Protein AF-A0A4V5PVP7-F1 (afdb_monomer_lite)

Radius of gyration: 21.18 Å; chains: 1; bounding box: 44×52×54 Å

Foldseek 3Di:
DDPDDPDDDPVVVVVVVVLVCLVCQLVVLPVQQDDPGAGDPVDDPPCQQVVQQDPVRARLNHPGPSVLSNQLSVLVSQLVVLVVVLVVCPPPPCSLVSVLSNQLSVQSNVCSVNSVCPPPCVDPVVSVVSSVVSVVVSVVCCVVVVVVCVVVVPD

Sequence (155 aa):
MNGKREIPKKKDFLKWVGIIMMATLPFLHDLITSSGEGTNSWVPDLGIEKFLTDEEGYIVGYSSYRIFLYNLLLHLSIHLSFLGWFLDAHGKSYRAALLVPVGVSFYQLIMILTNARFTEYNSLTSKFLVVLVLSLLLGVNYFFYGRDKRQKGIT

pLDDT: mean 82.88, std 11.15, range [43.06, 95.44]

Structure (mmCIF, N/CA/C/O backbone):
data_AF-A0A4V5PVP7-F1
#
_entry.id   AF-A0A4V5PVP7-F1
#
loop_
_atom_site.group_PDB
_atom_site.id
_atom_site.type_symbol
_atom_site.label_atom_id
_atom_site.label_alt_id
_atom_site.label_comp_id
_atom_site.label_asym_id
_atom_site.label_entity_id
_atom_site.label_seq_id
_atom_site.pdbx_PDB_ins_code
_atom_site.Cartn_x
_atom_site.Cartn_y
_atom_site.Cartn_z
_atom_site.occupancy
_atom_site.B_iso_or_equiv
_atom_site.auth_seq_id
_atom_site.auth_comp_id
_atom_site.auth_asym_id
_atom_site.auth_atom_id
_atom_site.pdbx_PDB_model_num
ATOM 1 N N . MET A 1 1 ? -13.009 -34.695 29.382 1.00 43.06 1 MET A N 1
ATOM 2 C CA . MET A 1 1 ? -13.289 -33.380 28.760 1.00 43.06 1 MET A CA 1
ATOM 3 C C . MET A 1 1 ? -13.446 -33.585 27.261 1.00 43.06 1 MET A C 1
ATOM 5 O O . MET A 1 1 ? -12.459 -33.826 26.584 1.00 43.06 1 MET A O 1
ATOM 9 N N . ASN A 1 2 ? -14.683 -33.605 26.759 1.00 43.88 2 ASN A N 1
ATOM 10 C CA . ASN A 1 2 ? -14.970 -33.863 25.346 1.00 43.88 2 ASN A CA 1
ATOM 11 C C . ASN A 1 2 ? -15.038 -32.518 24.604 1.00 43.88 2 ASN A C 1
ATOM 13 O O . ASN A 1 2 ? -16.089 -31.882 24.546 1.00 43.88 2 ASN A O 1
ATOM 17 N N . GLY A 1 3 ? -13.885 -32.034 24.137 1.00 57.16 3 GLY A N 1
ATOM 18 C CA . GLY A 1 3 ? -13.781 -30.799 23.365 1.00 57.16 3 GLY A CA 1
ATOM 19 C C . GLY A 1 3 ? -14.300 -31.024 21.950 1.00 57.16 3 GLY A C 1
ATOM 20 O O . GLY A 1 3 ? -13.543 -31.437 21.073 1.00 57.16 3 GLY A O 1
ATOM 21 N N . LYS A 1 4 ? -15.594 -30.777 21.721 1.00 55.53 4 LYS A N 1
ATOM 22 C CA . LYS A 1 4 ? -16.150 -30.725 20.365 1.00 55.53 4 LYS A CA 1
ATOM 23 C C . LYS A 1 4 ? -15.412 -29.623 19.602 1.00 55.53 4 LYS A C 1
ATOM 25 O O . LYS A 1 4 ? -15.559 -28.449 19.924 1.00 55.53 4 LYS A O 1
ATOM 30 N N . ARG A 1 5 ? -14.590 -30.005 18.621 1.00 62.97 5 ARG A N 1
ATOM 31 C CA . ARG A 1 5 ? -13.970 -29.061 17.685 1.00 62.97 5 ARG A CA 1
ATOM 32 C C . ARG A 1 5 ? -15.096 -28.435 16.870 1.00 62.97 5 ARG A C 1
ATOM 34 O O . ARG A 1 5 ? -15.714 -29.119 16.057 1.00 62.97 5 ARG A O 1
ATOM 41 N N . GLU A 1 6 ? -15.403 -27.171 17.130 1.00 72.00 6 GLU A N 1
ATOM 42 C CA . GLU A 1 6 ? -16.359 -26.432 16.315 1.00 72.00 6 GLU A CA 1
ATOM 43 C C . GLU A 1 6 ? -15.785 -2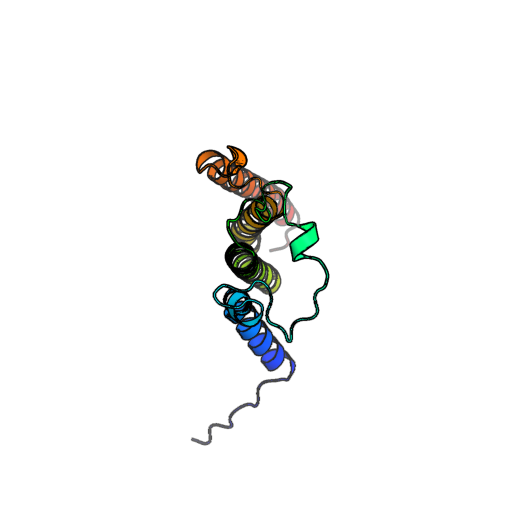6.280 14.903 1.00 72.00 6 GLU A C 1
ATOM 45 O O . GLU A 1 6 ? -14.683 -25.764 14.713 1.00 72.00 6 GLU A O 1
ATOM 50 N N . ILE A 1 7 ? -16.508 -26.791 13.905 1.00 72.75 7 ILE A N 1
ATOM 51 C CA . ILE A 1 7 ? -16.121 -26.649 12.502 1.00 72.75 7 ILE A CA 1
ATOM 52 C C . ILE A 1 7 ? -16.315 -25.171 12.134 1.00 72.75 7 ILE A C 1
ATOM 54 O O . ILE A 1 7 ? -17.425 -24.655 12.312 1.00 72.75 7 ILE A O 1
ATOM 58 N N . PRO A 1 8 ? -15.281 -24.473 11.626 1.00 68.19 8 PRO A N 1
ATOM 59 C CA . PRO A 1 8 ? -15.398 -23.065 11.279 1.00 68.19 8 PRO A CA 1
ATOM 60 C C . PRO A 1 8 ? -16.492 -22.872 10.227 1.00 68.19 8 PRO A C 1
ATOM 62 O O . PRO A 1 8 ? -16.602 -23.631 9.259 1.00 68.19 8 PRO A O 1
ATOM 65 N N . LYS A 1 9 ? -17.322 -21.841 10.406 1.00 79.88 9 LYS A N 1
ATOM 66 C CA . LYS A 1 9 ? -18.375 -21.510 9.441 1.00 79.88 9 LYS A CA 1
ATOM 67 C C . LYS A 1 9 ? -17.727 -21.175 8.093 1.00 79.88 9 LYS A C 1
ATOM 69 O O . LYS A 1 9 ? -16.657 -20.573 8.044 1.00 79.88 9 LYS A O 1
ATOM 74 N N . LYS A 1 10 ? -18.409 -21.480 6.980 1.00 79.06 10 LYS A N 1
ATOM 75 C CA . LYS A 1 10 ? -17.908 -21.223 5.607 1.00 79.06 10 LYS A CA 1
ATOM 76 C C . LYS A 1 10 ? -17.368 -19.795 5.403 1.00 79.06 10 LYS A C 1
ATOM 78 O O . LYS A 1 10 ? -16.395 -19.602 4.683 1.00 79.06 10 LYS A O 1
ATOM 83 N N . LYS A 1 11 ? -17.984 -18.800 6.053 1.00 78.62 11 LYS A N 1
ATOM 84 C CA . LYS A 1 11 ? -17.565 -17.388 5.997 1.00 78.62 11 LYS A CA 1
ATOM 85 C C . LYS A 1 11 ? -16.210 -17.141 6.663 1.00 78.62 11 LYS A C 1
ATOM 87 O O . LYS A 1 11 ? -15.435 -16.340 6.154 1.00 78.62 11 LYS A O 1
ATOM 92 N N . ASP A 1 12 ? -15.920 -17.831 7.760 1.00 83.38 12 ASP A N 1
ATOM 93 C CA . ASP A 1 12 ? -14.645 -17.696 8.463 1.00 83.38 12 ASP A CA 1
ATOM 94 C C . ASP A 1 12 ? -13.534 -18.352 7.647 1.00 83.38 12 ASP A C 1
ATOM 96 O O . ASP A 1 12 ? -12.478 -17.761 7.460 1.00 83.38 12 ASP A O 1
ATOM 100 N N . PHE A 1 13 ? -13.813 -19.512 7.048 1.00 86.44 13 PHE A N 1
ATOM 101 C CA . PHE A 1 13 ? -12.884 -20.177 6.134 1.00 86.44 13 PHE A CA 1
ATOM 102 C C . PHE A 1 13 ? -12.473 -19.285 4.946 1.00 86.44 13 PHE A C 1
ATOM 104 O O . PHE A 1 13 ? -11.285 -19.131 4.678 1.00 86.44 13 PHE A O 1
ATOM 111 N N . LEU A 1 14 ? -13.430 -18.632 4.277 1.00 86.81 14 LEU A N 1
ATOM 112 C CA . LEU A 1 14 ? -13.151 -17.701 3.172 1.00 86.81 14 LEU A CA 1
ATOM 113 C C . LEU A 1 14 ? -12.270 -16.516 3.594 1.00 86.81 14 LEU A C 1
ATOM 115 O O . LEU A 1 14 ? -11.393 -16.110 2.834 1.00 86.81 14 LEU A O 1
ATOM 119 N N . LYS A 1 15 ? -12.468 -15.981 4.806 1.00 84.88 15 LYS A N 1
ATOM 120 C CA . LYS A 1 15 ? -11.609 -14.918 5.351 1.00 84.88 15 LYS A CA 1
ATOM 121 C C . LYS A 1 15 ? -10.165 -15.392 5.510 1.00 84.88 15 LYS A C 1
ATOM 123 O O . LYS A 1 15 ? -9.254 -14.686 5.092 1.00 84.88 15 LYS A O 1
ATOM 128 N N . TRP A 1 16 ? -9.959 -16.590 6.059 1.00 86.19 16 TRP A N 1
ATOM 129 C CA . TRP A 1 16 ? -8.623 -17.176 6.207 1.00 86.19 16 TRP A CA 1
ATOM 130 C C . TRP A 1 16 ? -7.934 -17.390 4.860 1.00 86.19 16 TRP A C 1
ATOM 132 O O . TRP A 1 16 ? -6.779 -17.004 4.702 1.00 86.19 16 TRP A O 1
ATOM 142 N N . VAL A 1 17 ? -8.654 -17.927 3.871 1.00 88.50 17 VAL A N 1
ATOM 143 C CA . VAL A 1 17 ? -8.132 -18.087 2.504 1.00 88.50 17 VAL A CA 1
ATOM 144 C C . VAL A 1 17 ? -7.740 -16.734 1.907 1.00 88.50 17 VAL A C 1
ATOM 146 O O . VAL A 1 17 ? -6.657 -16.609 1.342 1.00 88.50 17 VAL A O 1
ATOM 149 N N . GLY A 1 18 ? -8.572 -15.702 2.079 1.00 86.75 18 GLY A N 1
ATOM 150 C CA . GLY A 1 18 ? -8.264 -14.348 1.617 1.00 86.75 18 GLY A CA 1
ATOM 151 C C . GLY A 1 18 ? -6.989 -13.775 2.244 1.00 86.75 18 GLY A C 1
ATOM 152 O O . GLY A 1 18 ? -6.163 -13.207 1.536 1.00 86.75 18 GLY A O 1
ATOM 153 N N . ILE A 1 19 ? -6.789 -13.969 3.551 1.00 86.75 19 ILE A N 1
ATOM 154 C CA . ILE A 1 19 ? -5.571 -13.529 4.252 1.00 86.75 19 ILE A CA 1
ATOM 155 C C . ILE A 1 19 ? -4.337 -14.244 3.701 1.00 86.75 19 ILE A C 1
ATOM 157 O O . ILE A 1 19 ? -3.339 -13.589 3.408 1.00 86.75 19 ILE A O 1
ATOM 161 N N . ILE A 1 20 ? -4.412 -15.566 3.519 1.00 88.38 20 ILE A N 1
ATOM 162 C CA . ILE A 1 20 ? -3.308 -16.356 2.961 1.00 88.38 20 ILE A CA 1
ATOM 163 C C . ILE A 1 20 ? -2.963 -15.853 1.557 1.00 88.38 20 ILE A C 1
ATOM 165 O O . ILE A 1 20 ? -1.800 -15.574 1.285 1.00 88.38 20 ILE A O 1
ATOM 169 N N . MET A 1 21 ? -3.968 -15.648 0.702 1.00 86.19 21 MET A N 1
ATOM 170 C CA . MET A 1 21 ? -3.769 -15.132 -0.656 1.00 86.19 21 MET A CA 1
ATOM 171 C C . MET A 1 21 ? -3.080 -13.761 -0.663 1.00 86.19 21 MET A C 1
ATOM 173 O O . MET A 1 21 ? -2.125 -13.558 -1.415 1.00 86.19 21 MET A O 1
ATOM 177 N N . MET A 1 22 ? -3.509 -12.833 0.200 1.00 87.25 22 MET A N 1
ATOM 178 C CA . MET A 1 22 ? -2.872 -11.515 0.334 1.00 87.25 22 MET A CA 1
ATOM 179 C C . MET A 1 22 ? -1.426 -11.617 0.834 1.00 87.25 22 MET A C 1
ATOM 181 O O . MET A 1 22 ? -0.561 -10.897 0.342 1.00 87.25 22 MET A O 1
ATOM 185 N N . ALA A 1 23 ? -1.145 -12.529 1.767 1.00 86.94 23 ALA A N 1
ATOM 186 C CA . ALA A 1 23 ? 0.205 -12.758 2.277 1.00 86.94 23 ALA A CA 1
ATOM 187 C C . ALA A 1 23 ? 1.133 -13.378 1.220 1.00 86.94 23 ALA A C 1
ATOM 189 O O . ALA A 1 23 ? 2.326 -13.084 1.199 1.00 86.94 23 ALA A O 1
ATOM 190 N N . THR A 1 24 ? 0.591 -14.202 0.320 1.00 89.44 24 THR A N 1
ATOM 191 C CA . THR A 1 24 ? 1.361 -14.817 -0.771 1.00 89.44 24 THR A CA 1
ATOM 192 C C . THR A 1 24 ? 1.556 -13.905 -1.981 1.00 89.44 24 THR A C 1
ATOM 194 O O . THR A 1 24 ? 2.411 -14.176 -2.820 1.00 89.44 24 THR A O 1
ATOM 197 N N . LEU A 1 25 ? 0.791 -12.814 -2.072 1.00 88.12 25 LEU A N 1
ATOM 198 C CA . LEU A 1 25 ? 0.764 -11.911 -3.222 1.00 88.12 25 LEU A CA 1
ATOM 199 C C . LEU A 1 25 ? 2.154 -11.394 -3.650 1.00 88.12 25 LEU A C 1
ATOM 201 O O . LEU A 1 25 ? 2.433 -11.432 -4.847 1.00 88.12 25 LEU A O 1
ATOM 205 N N . PRO A 1 26 ? 3.063 -10.995 -2.731 1.00 87.94 26 PRO A N 1
ATOM 206 C CA . PRO A 1 26 ? 4.408 -10.552 -3.104 1.00 87.94 26 PRO A CA 1
ATOM 207 C C . PRO A 1 26 ? 5.227 -11.625 -3.829 1.00 87.94 26 PRO A C 1
ATOM 209 O O . PRO A 1 26 ? 6.075 -11.292 -4.647 1.00 87.94 26 PRO A O 1
ATOM 212 N N . PHE A 1 27 ? 4.970 -12.910 -3.574 1.00 87.94 27 PHE A N 1
ATOM 213 C CA . PHE A 1 27 ? 5.705 -14.024 -4.180 1.00 87.94 27 PHE A CA 1
ATOM 214 C C . PHE A 1 27 ? 5.176 -14.410 -5.566 1.00 87.94 27 PHE A C 1
ATOM 216 O O . PHE A 1 27 ? 5.843 -15.141 -6.290 1.00 87.94 27 PHE A O 1
ATOM 223 N N . LEU A 1 28 ? 4.016 -13.887 -5.984 1.00 86.56 28 LEU A N 1
ATOM 224 C CA . LEU A 1 28 ? 3.462 -14.178 -7.311 1.00 86.56 28 LEU A CA 1
ATOM 225 C C . LEU A 1 28 ? 4.354 -13.669 -8.449 1.00 86.56 28 LEU A C 1
ATOM 227 O O . LEU A 1 28 ? 4.292 -14.214 -9.547 1.00 86.56 28 LEU A O 1
ATOM 231 N N . HIS A 1 29 ? 5.212 -12.677 -8.195 1.00 85.56 29 HIS A N 1
ATOM 232 C CA . HIS A 1 29 ? 6.172 -12.201 -9.192 1.00 85.56 29 HIS A CA 1
ATOM 233 C C . HIS A 1 29 ? 7.095 -13.330 -9.694 1.00 85.56 29 HIS A C 1
ATOM 235 O O . HIS A 1 29 ? 7.323 -13.425 -10.897 1.00 85.56 29 HIS A O 1
ATOM 241 N N . ASP A 1 30 ? 7.544 -14.226 -8.808 1.00 83.75 30 ASP A N 1
ATOM 242 C CA . ASP A 1 30 ? 8.399 -15.373 -9.150 1.00 83.75 30 ASP A CA 1
ATOM 243 C C . ASP A 1 30 ? 7.639 -16.487 -9.873 1.00 83.75 30 ASP A C 1
ATOM 245 O O . ASP A 1 30 ? 8.223 -17.272 -10.611 1.00 83.75 30 ASP A O 1
ATOM 249 N N . LEU A 1 31 ? 6.322 -16.567 -9.679 1.00 84.00 31 LEU A N 1
ATOM 250 C CA . LEU A 1 31 ? 5.486 -17.508 -10.415 1.00 84.00 31 LEU A CA 1
ATOM 251 C C . LEU A 1 31 ? 5.269 -17.027 -11.859 1.00 84.00 31 LEU A C 1
ATOM 253 O O . LEU A 1 31 ? 5.254 -17.828 -12.791 1.00 84.00 31 LEU A O 1
ATOM 257 N N . ILE A 1 32 ? 5.110 -15.715 -12.047 1.00 81.94 32 ILE A N 1
ATOM 258 C CA . ILE A 1 32 ? 4.810 -15.099 -13.347 1.00 81.94 32 ILE A CA 1
ATOM 259 C C . ILE A 1 32 ? 6.074 -14.930 -14.205 1.00 81.94 32 ILE A C 1
ATOM 261 O O . ILE A 1 32 ? 5.992 -15.025 -15.429 1.00 81.94 32 ILE A O 1
ATOM 265 N N . THR A 1 33 ? 7.233 -14.697 -13.585 1.00 82.69 33 THR A N 1
ATOM 266 C CA . THR A 1 33 ? 8.487 -14.370 -14.287 1.00 82.69 33 THR A CA 1
ATOM 267 C C . THR A 1 33 ? 9.568 -15.425 -14.082 1.00 82.69 33 THR A C 1
ATOM 269 O O . THR A 1 33 ? 9.592 -16.096 -13.052 1.00 82.69 33 THR A O 1
ATOM 272 N N . SER A 1 34 ? 10.466 -15.579 -15.058 1.00 77.12 34 SER A N 1
ATOM 273 C CA . SER A 1 34 ? 11.609 -16.494 -14.958 1.00 77.12 34 SER A CA 1
ATOM 274 C C . SER A 1 34 ? 12.905 -15.743 -14.645 1.00 77.12 34 SER A C 1
ATOM 276 O O . SER A 1 34 ? 13.009 -14.519 -14.763 1.00 77.12 34 SER A O 1
ATOM 278 N N . SER A 1 35 ? 13.937 -16.476 -14.228 1.00 64.81 35 SER A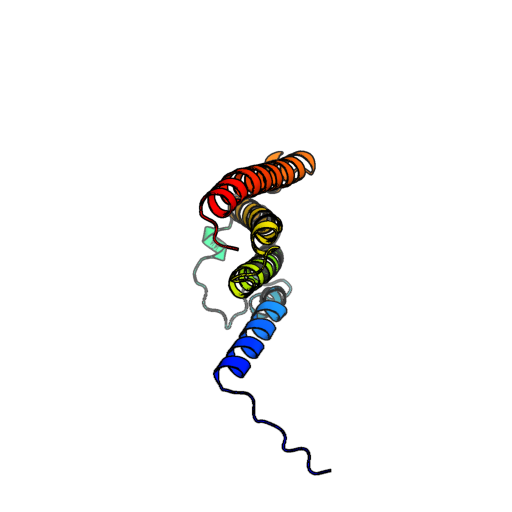 N 1
ATOM 279 C CA . SER A 1 35 ? 15.274 -15.904 -14.049 1.00 64.81 35 SER A CA 1
ATOM 280 C C . SER A 1 35 ? 15.938 -15.707 -15.413 1.00 64.81 35 SER A C 1
ATOM 282 O O . SER A 1 35 ? 16.487 -16.648 -15.970 1.00 64.81 35 SER A O 1
ATOM 284 N N . GLY A 1 36 ? 15.893 -14.480 -15.936 1.00 63.38 36 GLY A N 1
ATOM 285 C CA . GLY A 1 36 ? 16.596 -14.078 -17.164 1.00 63.38 36 GLY A CA 1
ATOM 286 C C . GLY A 1 36 ? 15.733 -14.043 -18.430 1.00 63.38 36 GLY A C 1
ATOM 287 O O . GLY A 1 36 ? 16.108 -13.378 -19.389 1.00 63.38 36 GLY A O 1
ATOM 288 N N . GLU A 1 37 ? 14.557 -14.666 -18.405 1.00 58.94 37 GLU A N 1
ATOM 289 C CA . GLU A 1 37 ? 13.530 -14.576 -19.449 1.00 58.94 37 GLU A CA 1
ATOM 290 C C . GLU A 1 37 ? 12.290 -13.919 -18.834 1.00 58.94 37 GLU A C 1
ATOM 292 O O . GLU A 1 37 ? 11.896 -14.312 -17.738 1.00 58.94 37 GLU A O 1
ATOM 297 N N . GLY A 1 38 ? 11.723 -12.902 -19.496 1.00 70.56 38 GLY A N 1
ATOM 298 C CA . GLY A 1 38 ? 10.643 -12.042 -18.986 1.00 70.56 38 GLY A CA 1
ATOM 299 C C . GLY A 1 38 ? 9.479 -12.793 -18.321 1.00 70.56 38 GLY A C 1
ATOM 300 O O . GLY A 1 38 ? 9.522 -13.112 -17.131 1.00 70.56 38 GLY A O 1
ATOM 301 N N . THR A 1 39 ? 8.394 -13.029 -19.051 1.00 77.25 39 THR A N 1
ATOM 302 C CA . THR A 1 39 ? 7.254 -13.826 -18.568 1.00 77.25 39 THR A CA 1
ATOM 303 C C . THR A 1 39 ? 7.470 -15.320 -18.824 1.00 77.25 39 THR A C 1
ATOM 305 O O . THR A 1 39 ? 8.057 -15.716 -19.829 1.00 77.25 39 THR A O 1
ATOM 308 N N . ASN A 1 40 ? 7.014 -16.173 -17.900 1.00 77.81 40 ASN A N 1
ATOM 309 C CA . ASN A 1 40 ? 7.079 -17.627 -18.068 1.00 77.81 40 ASN A CA 1
ATOM 310 C C . ASN A 1 40 ? 6.225 -18.087 -19.263 1.00 77.81 40 ASN A C 1
ATOM 312 O O . ASN A 1 40 ? 5.136 -17.569 -19.485 1.00 77.81 40 ASN A O 1
ATOM 316 N N . SER A 1 41 ? 6.658 -19.136 -19.968 1.00 77.69 41 SER A N 1
ATOM 317 C CA . SER A 1 41 ? 6.019 -19.633 -21.203 1.00 77.69 41 SER A CA 1
ATOM 318 C C . SER A 1 41 ? 4.563 -20.095 -21.062 1.00 77.69 41 SER A C 1
ATOM 320 O O . SER A 1 41 ? 3.833 -20.153 -22.049 1.00 77.69 41 SER A O 1
ATOM 322 N N . TRP A 1 42 ? 4.130 -20.442 -19.849 1.00 80.19 42 TRP A N 1
ATOM 323 C CA . TRP A 1 42 ? 2.749 -20.834 -19.561 1.00 80.19 42 TRP A CA 1
ATOM 324 C C . TRP A 1 42 ? 1.831 -19.632 -19.293 1.00 80.19 42 TRP A C 1
ATOM 326 O O . TRP A 1 42 ? 0.608 -19.778 -19.334 1.00 80.19 42 TRP A O 1
ATOM 336 N N . VAL A 1 43 ? 2.399 -18.457 -18.998 1.00 79.69 43 VAL A N 1
ATOM 337 C CA . VAL A 1 43 ? 1.635 -17.227 -18.791 1.00 79.69 43 VAL A CA 1
ATOM 338 C C . VAL A 1 43 ? 1.295 -16.659 -20.168 1.00 79.69 43 VAL A C 1
ATOM 340 O O . VAL A 1 43 ? 2.203 -16.413 -20.961 1.00 79.69 43 VAL A O 1
ATOM 343 N N . PRO A 1 44 ? 0.009 -16.442 -20.488 1.00 76.62 44 PRO A N 1
ATOM 344 C CA . PRO A 1 44 ? -0.352 -15.831 -21.758 1.00 76.62 44 PRO A CA 1
ATOM 345 C C . PRO A 1 44 ? 0.238 -14.416 -21.852 1.00 76.62 44 PRO A C 1
ATOM 347 O O . PRO A 1 44 ? 0.047 -13.607 -20.941 1.00 76.62 44 PRO A O 1
ATOM 350 N N . ASP A 1 45 ? 0.927 -14.108 -22.957 1.00 78.19 45 ASP A N 1
ATOM 351 C CA . ASP A 1 45 ? 1.409 -12.750 -23.237 1.00 78.19 45 ASP A CA 1
ATOM 352 C C . ASP A 1 45 ? 0.202 -11.840 -23.507 1.00 78.19 45 ASP A C 1
ATOM 354 O O . ASP A 1 45 ? -0.403 -11.861 -24.579 1.00 78.19 45 ASP A O 1
ATOM 358 N N . LEU A 1 46 ? -0.169 -11.052 -22.498 1.00 80.25 46 LEU A N 1
ATOM 359 C CA . LEU A 1 46 ? -1.232 -10.050 -22.578 1.00 80.25 46 LEU A CA 1
ATOM 360 C C . LEU A 1 46 ? -0.733 -8.706 -23.144 1.00 80.25 46 LEU A C 1
ATOM 362 O O . LEU A 1 46 ? -1.483 -7.734 -23.153 1.00 80.25 46 LEU A O 1
ATOM 366 N N . GLY A 1 47 ? 0.537 -8.607 -23.555 1.00 78.38 47 GLY A N 1
ATOM 367 C CA . GLY A 1 47 ? 1.153 -7.369 -24.037 1.00 78.38 47 GLY A CA 1
ATOM 368 C C . GLY A 1 47 ? 1.403 -6.321 -22.948 1.00 78.38 47 GLY A C 1
ATOM 369 O O . GLY A 1 47 ? 1.834 -5.215 -23.259 1.00 78.38 47 GLY A O 1
ATOM 370 N N . ILE A 1 48 ? 1.161 -6.655 -21.675 1.00 80.25 48 ILE A N 1
ATOM 371 C CA . ILE A 1 48 ? 1.313 -5.740 -20.532 1.00 80.25 48 ILE A CA 1
ATOM 372 C C . ILE A 1 48 ? 2.769 -5.304 -20.381 1.00 80.25 48 ILE A C 1
ATOM 374 O O . ILE A 1 48 ? 3.033 -4.134 -20.137 1.00 80.25 48 ILE A O 1
ATOM 378 N N . GLU A 1 49 ? 3.710 -6.233 -20.550 1.00 80.06 49 GLU A N 1
ATOM 379 C CA . GLU A 1 49 ? 5.139 -5.927 -20.501 1.00 80.06 49 GLU A CA 1
ATOM 380 C C . GLU A 1 49 ? 5.497 -4.907 -21.587 1.00 80.06 49 GLU A C 1
ATOM 382 O O . GLU A 1 49 ? 5.976 -3.828 -21.268 1.00 80.06 49 GLU A O 1
ATOM 387 N N . LYS A 1 50 ? 5.128 -5.178 -22.846 1.00 80.62 50 LYS A N 1
ATOM 388 C CA . LYS A 1 50 ? 5.383 -4.287 -23.992 1.00 80.62 50 LYS A CA 1
ATOM 389 C C . LYS A 1 50 ? 4.726 -2.913 -23.849 1.00 80.62 50 LYS A C 1
ATOM 391 O O . LYS A 1 50 ? 5.306 -1.930 -24.280 1.00 80.62 50 LYS A O 1
ATOM 396 N N . PHE A 1 51 ? 3.533 -2.845 -23.261 1.00 83.00 51 PHE A N 1
ATOM 397 C CA . PHE A 1 51 ? 2.830 -1.584 -23.015 1.00 83.00 51 PHE A CA 1
ATOM 398 C C . PHE A 1 51 ? 3.505 -0.727 -21.936 1.00 83.00 51 PHE A C 1
ATOM 400 O O . PHE A 1 51 ? 3.424 0.496 -21.979 1.00 83.00 51 PHE A O 1
ATOM 407 N N . LEU A 1 52 ? 4.138 -1.366 -20.951 1.00 80.75 52 LEU A N 1
ATOM 408 C CA . LEU A 1 52 ? 4.787 -0.696 -19.824 1.00 80.75 52 LEU A CA 1
ATOM 409 C C . LEU A 1 52 ? 6.282 -0.420 -20.055 1.00 80.75 52 LEU A C 1
ATOM 411 O O . LEU A 1 52 ? 6.892 0.291 -19.249 1.00 80.75 52 LEU A O 1
ATOM 415 N N . THR A 1 53 ? 6.869 -0.997 -21.105 1.00 83.62 53 THR A N 1
ATOM 416 C CA . THR A 1 53 ? 8.248 -0.749 -21.532 1.00 83.62 53 THR A CA 1
ATOM 417 C C . THR A 1 53 ? 8.347 0.585 -22.266 1.00 83.62 53 THR A C 1
ATOM 419 O O . THR A 1 53 ? 7.626 0.828 -23.229 1.00 83.62 53 THR A O 1
ATOM 422 N N . ASP A 1 54 ? 9.260 1.434 -21.808 1.00 80.69 54 ASP A N 1
ATOM 423 C CA . ASP A 1 54 ? 9.585 2.720 -22.422 1.00 80.69 54 ASP A CA 1
ATOM 424 C C . ASP A 1 54 ? 10.544 2.554 -23.619 1.00 80.69 54 ASP A C 1
ATOM 426 O O . ASP A 1 54 ? 11.119 1.481 -23.821 1.00 80.69 54 ASP A O 1
ATOM 430 N N . GLU A 1 55 ? 10.776 3.619 -24.390 1.00 77.25 55 GLU A N 1
ATOM 431 C CA . GLU A 1 55 ? 11.663 3.610 -25.571 1.00 77.25 55 GLU A CA 1
ATOM 432 C C . GLU A 1 55 ? 13.108 3.186 -25.238 1.00 77.25 55 GLU A C 1
ATOM 434 O O . GLU A 1 55 ? 13.813 2.618 -26.072 1.00 77.25 55 GLU A O 1
ATOM 439 N N . GLU A 1 56 ? 13.532 3.399 -23.991 1.00 74.38 56 GLU A N 1
ATOM 440 C CA . GLU A 1 56 ? 14.846 3.018 -23.459 1.00 74.38 56 GLU A CA 1
ATOM 441 C C . GLU A 1 56 ? 14.925 1.552 -22.979 1.00 74.38 56 GLU A C 1
ATOM 443 O O . GLU A 1 56 ? 15.976 1.098 -22.526 1.00 74.38 56 GLU A O 1
ATOM 448 N N . GLY A 1 57 ? 13.825 0.793 -23.052 1.00 75.50 57 GLY A N 1
ATOM 449 C CA . GLY A 1 57 ? 13.758 -0.609 -22.621 1.00 75.50 57 GLY A CA 1
ATOM 450 C C . GLY A 1 57 ? 13.502 -0.816 -21.122 1.00 75.50 57 GLY A C 1
ATOM 451 O O . GLY A 1 57 ? 13.490 -1.956 -20.655 1.00 75.50 57 GLY A O 1
ATOM 452 N N . TYR A 1 58 ? 13.270 0.256 -20.357 1.00 78.38 58 TYR A N 1
ATOM 453 C CA . TYR A 1 58 ? 12.894 0.181 -18.942 1.00 78.38 58 TYR A CA 1
ATOM 454 C C . TYR A 1 58 ? 11.388 0.018 -18.769 1.00 78.38 58 TYR A C 1
ATOM 456 O O . TYR A 1 58 ? 10.601 0.695 -19.422 1.00 78.38 58 TYR A O 1
ATOM 464 N N . ILE A 1 59 ? 10.968 -0.813 -17.817 1.00 80.06 59 ILE A N 1
ATOM 465 C CA . ILE A 1 59 ? 9.545 -1.033 -17.539 1.00 80.06 59 ILE A CA 1
ATOM 466 C C . ILE A 1 59 ? 9.119 -0.134 -16.391 1.00 80.06 59 ILE A C 1
ATOM 468 O O . ILE A 1 59 ? 9.464 -0.407 -15.240 1.00 80.06 59 ILE A O 1
ATOM 472 N N . VAL A 1 60 ? 8.396 0.951 -16.684 1.00 80.56 60 VAL A N 1
ATOM 473 C CA . VAL A 1 60 ? 7.980 1.949 -15.674 1.00 80.56 60 VAL A CA 1
ATOM 474 C C . VAL A 1 60 ? 9.178 2.370 -14.792 1.00 80.56 60 VAL A C 1
ATOM 476 O O . VAL A 1 60 ? 9.112 2.387 -13.560 1.00 80.56 60 VAL A O 1
ATOM 479 N N . GLY A 1 61 ? 10.337 2.588 -15.430 1.00 77.19 61 GLY A N 1
ATOM 480 C CA . GLY A 1 61 ? 11.612 2.943 -14.788 1.00 77.19 61 GLY A CA 1
ATOM 481 C C . GLY A 1 61 ? 12.316 1.821 -14.008 1.00 77.19 61 GLY A C 1
ATOM 482 O O . GLY A 1 61 ? 13.301 2.073 -13.310 1.00 77.19 61 GLY A O 1
ATOM 483 N N . TYR A 1 62 ? 11.829 0.580 -14.049 1.00 82.75 62 TYR A N 1
ATOM 484 C CA . TYR A 1 62 ? 12.509 -0.590 -13.484 1.00 82.75 62 TYR A CA 1
ATOM 485 C C . TYR A 1 62 ? 13.390 -1.284 -14.522 1.00 82.75 62 TYR A C 1
ATOM 487 O O . TYR A 1 62 ? 13.070 -1.325 -15.706 1.00 82.75 62 TYR A O 1
ATOM 495 N N . SER A 1 63 ? 14.486 -1.881 -14.047 1.00 81.56 63 SER A N 1
ATOM 496 C CA . SER A 1 63 ? 15.448 -2.608 -14.886 1.00 81.56 63 SER A CA 1
ATOM 497 C C . SER A 1 63 ? 14.917 -3.928 -15.443 1.00 81.56 63 SER A C 1
ATOM 499 O O . SER A 1 63 ? 15.490 -4.464 -16.381 1.00 81.56 63 SER A O 1
ATOM 501 N N . SER A 1 64 ? 13.859 -4.488 -14.855 1.00 83.88 64 SER A N 1
ATOM 502 C CA . SER A 1 64 ? 13.213 -5.699 -15.361 1.00 83.88 64 SER A CA 1
ATOM 503 C C . SER A 1 64 ? 11.757 -5.781 -14.918 1.00 83.88 64 SER A C 1
ATOM 505 O O . SER A 1 64 ? 11.377 -5.245 -13.868 1.00 83.88 64 SER A O 1
ATOM 507 N N . TYR A 1 65 ? 10.962 -6.527 -15.689 1.00 83.50 65 TYR A N 1
ATOM 508 C CA . TYR A 1 65 ? 9.547 -6.766 -15.409 1.00 83.50 65 TYR A CA 1
ATOM 509 C C . TYR A 1 65 ? 9.338 -7.424 -14.043 1.00 83.50 65 TYR A C 1
ATOM 511 O O . TYR A 1 65 ? 8.446 -7.047 -13.283 1.00 83.50 65 TYR A O 1
ATOM 519 N N . ARG A 1 66 ? 10.228 -8.356 -13.686 1.00 85.38 66 ARG A N 1
ATOM 520 C CA . ARG A 1 66 ? 10.220 -9.064 -12.403 1.00 85.38 66 ARG A CA 1
ATOM 521 C C . ARG A 1 66 ? 10.321 -8.114 -11.213 1.00 85.38 66 ARG A C 1
ATOM 523 O O . ARG A 1 66 ? 9.558 -8.244 -10.260 1.00 85.38 66 ARG A O 1
ATOM 530 N N . ILE A 1 67 ? 11.238 -7.147 -11.266 1.00 86.06 67 ILE A N 1
ATOM 531 C CA . ILE A 1 67 ? 11.439 -6.191 -10.166 1.00 86.06 67 ILE A CA 1
ATOM 532 C C . ILE A 1 67 ? 10.252 -5.228 -10.073 1.00 86.06 67 ILE A C 1
ATOM 534 O O . ILE A 1 67 ? 9.818 -4.906 -8.964 1.00 86.06 67 ILE A O 1
ATOM 538 N N . PHE A 1 68 ? 9.702 -4.798 -11.212 1.00 88.56 68 PHE A N 1
ATOM 539 C CA . PHE A 1 68 ? 8.470 -4.013 -11.240 1.00 88.56 68 PHE A CA 1
ATOM 540 C C . PHE A 1 68 ? 7.315 -4.770 -10.568 1.00 88.56 68 PHE A C 1
ATOM 542 O O . PHE A 1 68 ? 6.725 -4.262 -9.612 1.00 88.56 68 PHE A O 1
ATOM 549 N N . LEU A 1 69 ? 7.045 -6.009 -10.999 1.00 88.94 69 LEU A N 1
ATOM 550 C CA . LEU A 1 69 ? 5.987 -6.848 -10.435 1.00 88.94 69 LEU A CA 1
ATOM 551 C C . LEU A 1 69 ? 6.188 -7.108 -8.945 1.00 88.94 69 LEU A C 1
ATOM 553 O O . LEU A 1 69 ? 5.231 -7.002 -8.182 1.00 88.94 69 LEU A O 1
ATOM 557 N N . TYR A 1 70 ? 7.417 -7.394 -8.515 1.00 89.56 70 TYR A N 1
ATOM 558 C CA . TYR A 1 70 ? 7.737 -7.563 -7.100 1.00 89.56 70 TYR A CA 1
ATOM 559 C C . TYR A 1 70 ? 7.328 -6.336 -6.278 1.00 89.56 70 TYR A C 1
ATOM 561 O O . TYR A 1 70 ? 6.594 -6.459 -5.298 1.00 89.56 70 TYR A O 1
ATOM 569 N N . ASN A 1 71 ? 7.756 -5.140 -6.696 1.00 90.75 71 ASN A N 1
ATOM 570 C CA . ASN A 1 71 ? 7.455 -3.901 -5.978 1.00 90.75 71 ASN A CA 1
ATOM 571 C C . ASN A 1 71 ? 5.957 -3.581 -5.990 1.00 90.75 71 ASN A C 1
ATOM 573 O O . ASN A 1 71 ? 5.403 -3.189 -4.960 1.00 90.75 71 ASN A O 1
ATOM 577 N N . LEU A 1 72 ? 5.296 -3.771 -7.133 1.00 91.81 72 LEU A N 1
ATOM 578 C CA . LEU A 1 72 ? 3.863 -3.547 -7.272 1.00 91.81 72 LEU A CA 1
ATOM 579 C C . LEU A 1 72 ? 3.069 -4.479 -6.349 1.00 91.81 72 LEU A C 1
ATOM 581 O O . LEU A 1 72 ? 2.241 -4.010 -5.571 1.00 91.81 72 LEU A O 1
ATOM 585 N N . LEU A 1 73 ? 3.343 -5.784 -6.395 1.00 93.25 73 LEU A N 1
ATOM 586 C CA . LEU A 1 73 ? 2.633 -6.796 -5.609 1.00 93.25 73 LEU A CA 1
ATOM 587 C C . LEU A 1 73 ? 2.917 -6.670 -4.109 1.00 93.25 73 LEU A C 1
ATOM 589 O O . LEU A 1 73 ? 2.012 -6.859 -3.296 1.00 93.25 73 LEU A O 1
ATOM 593 N N . LEU A 1 74 ? 4.143 -6.297 -3.733 1.00 93.44 74 LEU A N 1
ATOM 594 C CA . LEU A 1 74 ? 4.506 -6.015 -2.346 1.00 93.44 74 LEU A CA 1
ATOM 595 C C . LEU A 1 74 ? 3.724 -4.823 -1.793 1.00 93.44 74 LEU A C 1
ATOM 597 O O . LEU A 1 74 ? 3.129 -4.909 -0.721 1.00 93.44 74 LEU A O 1
ATOM 601 N N . HIS A 1 75 ? 3.685 -3.703 -2.512 1.00 93.69 75 HIS A N 1
ATOM 602 C CA . HIS A 1 75 ? 2.945 -2.538 -2.032 1.00 93.69 75 HIS A CA 1
ATOM 603 C C . HIS A 1 75 ? 1.428 -2.730 -2.111 1.00 93.69 75 HIS A C 1
ATOM 605 O O . HIS A 1 75 ? 0.702 -2.216 -1.256 1.00 93.69 75 HIS A O 1
ATOM 611 N N . LEU A 1 76 ? 0.951 -3.535 -3.062 1.00 94.19 76 LEU A N 1
ATOM 612 C CA . LEU A 1 76 ? -0.454 -3.907 -3.166 1.00 94.19 76 LEU A CA 1
ATOM 613 C C . LEU A 1 76 ? -0.890 -4.783 -1.989 1.00 94.19 76 LEU A C 1
ATOM 615 O O . LEU A 1 76 ? -1.953 -4.538 -1.422 1.00 94.19 76 LEU A O 1
ATOM 619 N N . SER A 1 77 ? -0.072 -5.751 -1.565 1.00 94.06 77 SER A N 1
ATOM 620 C CA . SER A 1 77 ? -0.394 -6.598 -0.408 1.00 94.06 77 SER A CA 1
ATOM 621 C C . SER A 1 77 ? -0.480 -5.789 0.888 1.00 94.06 77 SER A C 1
ATOM 623 O O . SER A 1 77 ? -1.410 -5.980 1.677 1.00 94.06 77 SER A O 1
ATOM 625 N N . ILE A 1 78 ? 0.428 -4.826 1.081 1.00 93.94 78 ILE A N 1
ATOM 626 C CA . ILE A 1 78 ? 0.410 -3.903 2.223 1.00 93.94 78 ILE A CA 1
ATOM 627 C C . ILE A 1 78 ? -0.866 -3.059 2.197 1.00 93.94 78 ILE A C 1
ATOM 629 O O . ILE A 1 78 ? -1.561 -2.954 3.211 1.00 93.94 78 ILE A O 1
ATOM 633 N N . HIS A 1 79 ? -1.201 -2.487 1.037 1.00 95.12 79 HIS A N 1
ATOM 634 C CA . HIS A 1 79 ? -2.399 -1.672 0.885 1.00 95.12 79 HIS A CA 1
ATOM 635 C C . HIS A 1 79 ? -3.676 -2.468 1.184 1.00 95.12 79 HIS A C 1
ATOM 637 O O . HIS A 1 79 ? -4.491 -2.038 2.001 1.00 95.12 79 HIS A O 1
ATOM 643 N N . LEU A 1 80 ? -3.821 -3.658 0.593 1.00 94.19 80 LEU A N 1
ATOM 644 C CA . LEU A 1 80 ? -4.971 -4.534 0.821 1.00 94.19 80 LEU A CA 1
ATOM 645 C C . LEU A 1 80 ? -5.077 -4.987 2.281 1.00 94.19 80 LEU A C 1
ATOM 647 O O . LEU A 1 80 ? -6.185 -5.071 2.808 1.00 94.19 80 LEU A O 1
ATOM 651 N N . SER A 1 81 ? -3.951 -5.210 2.962 1.00 92.50 81 SER A N 1
ATOM 652 C CA . SER A 1 81 ? -3.933 -5.578 4.383 1.00 92.50 81 SER A CA 1
ATOM 653 C C . SER A 1 81 ? -4.497 -4.461 5.266 1.00 92.50 81 SER A C 1
ATOM 655 O O . SER A 1 81 ? -5.390 -4.700 6.082 1.00 92.50 81 SER A O 1
ATOM 657 N N . PHE A 1 82 ? -4.033 -3.221 5.078 1.00 94.88 82 PHE A N 1
ATOM 658 C CA . PHE A 1 82 ? -4.560 -2.076 5.825 1.00 94.88 82 PHE A CA 1
ATOM 659 C C . PHE A 1 82 ? -6.003 -1.743 5.446 1.00 94.88 82 PHE A C 1
ATOM 661 O O . PHE A 1 82 ? -6.800 -1.408 6.324 1.00 94.88 82 PHE A O 1
ATOM 668 N N . LEU A 1 83 ? -6.366 -1.879 4.169 1.00 94.75 83 LEU A N 1
ATOM 669 C CA . LEU A 1 83 ? -7.736 -1.678 3.708 1.00 94.75 83 LEU A CA 1
ATOM 670 C C . LEU A 1 83 ? -8.681 -2.721 4.316 1.00 94.75 83 LEU A C 1
ATOM 672 O O . LEU A 1 83 ? -9.741 -2.370 4.831 1.00 94.75 83 LEU A O 1
ATOM 676 N N . GLY A 1 84 ? -8.274 -3.991 4.336 1.00 91.94 84 GLY A N 1
ATOM 677 C CA . GLY A 1 84 ? -9.008 -5.072 4.988 1.00 91.94 84 GLY A CA 1
ATOM 678 C C . GLY A 1 84 ? -9.207 -4.808 6.479 1.00 91.94 84 GLY A C 1
ATOM 679 O O . GLY A 1 84 ? -10.324 -4.933 6.983 1.00 91.94 84 GLY A O 1
ATOM 680 N N . TRP A 1 85 ? -8.163 -4.348 7.176 1.00 93.19 85 TRP A N 1
ATOM 681 C CA . TRP A 1 85 ? -8.273 -3.965 8.585 1.00 93.19 85 TRP A CA 1
ATOM 682 C C . TRP A 1 85 ? -9.218 -2.772 8.786 1.00 93.19 85 TRP A C 1
ATOM 684 O O . TRP A 1 85 ? -10.054 -2.785 9.690 1.00 93.19 85 TRP A O 1
ATOM 694 N N . PHE A 1 86 ? -9.158 -1.761 7.920 1.00 93.81 86 PHE A N 1
ATOM 695 C CA . PHE A 1 86 ? -10.070 -0.619 7.967 1.00 93.81 86 PHE A CA 1
ATOM 696 C C . PHE A 1 86 ? -11.545 -1.023 7.791 1.00 93.81 86 PHE A C 1
ATOM 698 O O . PHE A 1 86 ? -12.428 -0.457 8.450 1.00 93.81 86 PHE A O 1
ATOM 705 N N . LEU A 1 87 ? -11.818 -2.000 6.920 1.00 91.94 87 LEU A N 1
ATOM 706 C CA . LEU A 1 87 ? -13.159 -2.542 6.694 1.00 91.94 87 LEU A CA 1
ATOM 707 C C . LEU A 1 87 ? -13.648 -3.382 7.886 1.00 91.94 87 LEU A C 1
ATOM 709 O O . LEU A 1 87 ? -14.799 -3.233 8.294 1.00 91.94 87 LEU A O 1
ATOM 713 N N . ASP A 1 88 ? -12.782 -4.208 8.483 1.00 91.56 88 ASP A N 1
ATOM 714 C CA . ASP A 1 88 ? -13.117 -5.029 9.660 1.00 91.56 88 ASP A CA 1
ATOM 715 C C . ASP A 1 88 ? -13.286 -4.198 10.945 1.00 91.56 88 ASP A C 1
ATOM 717 O O . ASP A 1 88 ? -14.086 -4.526 11.820 1.00 91.56 88 ASP A O 1
ATOM 721 N N . ALA A 1 89 ? -12.590 -3.064 11.063 1.00 91.12 89 ALA A N 1
ATOM 722 C CA . ALA A 1 89 ? -12.644 -2.187 12.232 1.00 91.12 89 ALA A CA 1
ATOM 723 C C . ALA A 1 89 ? -13.958 -1.383 12.370 1.00 91.12 89 ALA A C 1
ATOM 725 O O . ALA A 1 89 ? -13.990 -0.363 13.064 1.00 91.12 89 ALA A O 1
ATOM 726 N N . HIS A 1 90 ? -15.055 -1.809 11.739 1.00 86.25 90 HIS A N 1
ATOM 727 C CA . HIS A 1 90 ? -16.350 -1.137 11.829 1.00 86.25 90 HIS A CA 1
ATOM 728 C C . HIS A 1 90 ? -16.803 -0.968 13.293 1.00 86.25 90 HIS A C 1
ATOM 730 O O . HIS A 1 90 ? -16.794 -1.913 14.077 1.00 86.25 90 HIS A O 1
ATOM 736 N N . GLY A 1 91 ? -17.188 0.256 13.671 1.00 81.31 91 GLY A N 1
ATOM 737 C CA . GLY A 1 91 ? -17.612 0.5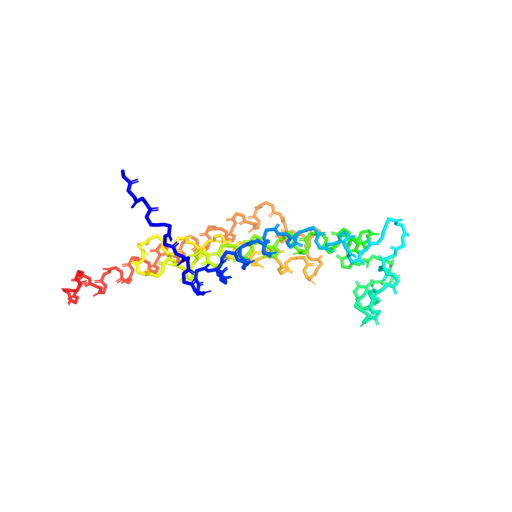98 15.036 1.00 81.31 91 GLY A CA 1
ATOM 738 C C . GLY A 1 91 ? -16.479 0.826 16.046 1.00 81.31 91 GLY A C 1
ATOM 739 O O . GLY A 1 91 ? -16.752 1.258 17.161 1.00 81.31 91 GLY A O 1
ATOM 740 N N . LYS A 1 92 ? -15.213 0.594 15.679 1.00 86.06 92 LYS A N 1
ATOM 741 C CA . LYS A 1 92 ? -14.066 0.803 16.575 1.00 86.06 92 LYS A CA 1
ATOM 742 C C . LYS A 1 92 ? -13.569 2.250 16.495 1.00 86.06 92 LYS A C 1
ATOM 744 O O . LYS A 1 92 ? -13.480 2.823 15.409 1.00 86.06 92 LYS A O 1
ATOM 749 N N . SER A 1 93 ? -13.194 2.832 17.634 1.00 83.44 93 SER A N 1
ATOM 750 C CA . SER A 1 93 ? -12.736 4.231 17.732 1.00 83.44 93 SER A CA 1
ATOM 751 C C . SER A 1 93 ? -11.473 4.515 16.912 1.00 83.44 93 SER A C 1
ATOM 753 O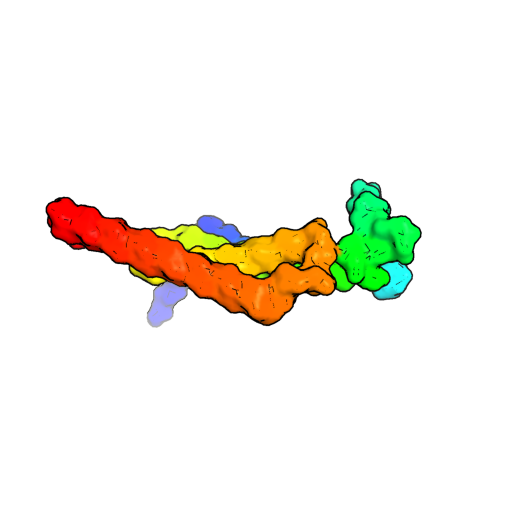 O . SER A 1 93 ? -11.345 5.581 16.316 1.00 83.44 93 SER A O 1
ATOM 755 N N . TYR A 1 94 ? -10.569 3.540 16.815 1.00 86.19 94 TYR A N 1
ATOM 756 C CA . TYR A 1 94 ? -9.319 3.659 16.063 1.00 86.19 94 TYR A CA 1
ATOM 757 C C . TYR A 1 94 ? -9.480 3.476 14.548 1.00 86.19 94 TYR A C 1
ATOM 759 O O . TYR A 1 94 ? -8.507 3.637 13.815 1.00 86.19 94 TYR A O 1
ATOM 767 N N . ARG A 1 95 ? -10.678 3.143 14.043 1.00 88.12 95 ARG A N 1
ATOM 768 C CA . ARG A 1 95 ? -10.900 2.887 12.609 1.00 88.12 95 ARG A CA 1
ATOM 769 C C . ARG A 1 95 ? -10.435 4.052 11.740 1.00 88.12 95 ARG A C 1
ATOM 771 O O . ARG A 1 95 ? -9.823 3.832 10.704 1.00 88.12 95 ARG A O 1
ATOM 778 N N . ALA A 1 96 ? -10.701 5.282 12.176 1.00 87.50 96 ALA A N 1
ATOM 779 C CA . ALA A 1 96 ? -10.274 6.478 11.462 1.00 87.50 96 ALA A CA 1
ATOM 780 C C . ALA A 1 96 ? -8.742 6.559 11.343 1.00 87.50 96 ALA A C 1
ATOM 782 O O . ALA A 1 96 ? -8.240 6.920 10.287 1.00 87.50 96 ALA A O 1
ATOM 783 N N . ALA A 1 97 ? -7.993 6.144 12.370 1.00 89.25 97 ALA A N 1
ATOM 784 C CA . ALA A 1 97 ? -6.531 6.145 12.334 1.00 89.25 97 ALA A CA 1
ATOM 785 C C . ALA A 1 97 ? -5.960 5.178 11.281 1.00 89.25 97 ALA A C 1
ATOM 787 O O . ALA A 1 97 ? -4.903 5.452 10.719 1.00 89.25 97 ALA A O 1
ATOM 788 N N . LEU A 1 98 ? -6.677 4.096 10.946 1.00 92.06 98 LEU A N 1
ATOM 789 C CA . LEU A 1 98 ? -6.280 3.170 9.876 1.00 92.06 98 LEU A CA 1
ATOM 790 C C . LEU A 1 98 ? -6.326 3.812 8.479 1.00 92.06 98 LEU A C 1
ATOM 792 O O . LEU A 1 98 ? -5.683 3.303 7.566 1.00 92.06 98 LEU A O 1
ATOM 796 N N . LEU A 1 99 ? -7.008 4.948 8.297 1.00 91.75 99 LEU A N 1
ATOM 797 C CA . LEU A 1 99 ? -6.983 5.671 7.022 1.00 91.75 99 LEU A CA 1
ATOM 798 C C . LEU A 1 99 ? -5.606 6.263 6.702 1.00 91.75 99 LEU A C 1
ATOM 800 O O . LEU A 1 99 ? -5.297 6.432 5.526 1.00 91.75 99 LEU A O 1
ATOM 804 N N . VAL A 1 100 ? -4.761 6.530 7.707 1.00 93.12 100 VAL A N 1
ATOM 805 C CA . VAL A 1 100 ? -3.386 7.002 7.473 1.00 93.12 100 VAL A CA 1
ATOM 806 C C . VAL A 1 100 ? -2.565 5.950 6.721 1.00 93.12 100 VAL A C 1
ATOM 808 O O . VAL A 1 100 ? -2.146 6.238 5.600 1.00 93.12 100 VAL A O 1
ATOM 811 N N . PRO A 1 101 ? -2.348 4.725 7.245 1.00 94.19 101 PRO A N 1
ATOM 812 C CA . PRO A 1 101 ? -1.584 3.717 6.516 1.00 94.19 101 PRO A CA 1
ATOM 813 C C . PRO A 1 101 ? -2.264 3.280 5.207 1.00 94.19 101 PRO A C 1
ATOM 815 O O . PRO A 1 101 ? -1.560 2.973 4.244 1.00 94.19 101 PRO A O 1
ATOM 818 N N . VAL A 1 102 ? -3.602 3.319 5.108 1.00 95.44 102 VAL A N 1
ATOM 819 C CA . VAL A 1 102 ? -4.316 3.101 3.831 1.00 95.44 102 VAL A CA 1
ATOM 820 C C . VAL A 1 102 ? -3.952 4.175 2.803 1.00 95.44 102 VAL A C 1
ATOM 822 O O . VAL A 1 102 ? -3.593 3.840 1.677 1.00 95.44 102 VAL A O 1
ATOM 825 N N . GLY A 1 103 ? -3.993 5.454 3.178 1.00 94.06 103 GLY A N 1
ATOM 826 C CA . GLY A 1 103 ? -3.668 6.561 2.278 1.00 94.06 103 GLY A CA 1
ATOM 827 C C . GLY A 1 103 ? -2.198 6.577 1.861 1.00 94.06 103 GLY A C 1
ATOM 828 O O . GLY A 1 103 ? -1.892 6.775 0.689 1.00 94.06 103 GLY A O 1
ATOM 829 N N . VAL A 1 104 ? -1.280 6.297 2.789 1.00 94.25 104 VAL A N 1
ATOM 830 C CA . VAL A 1 104 ? 0.166 6.252 2.506 1.00 94.25 104 VAL A CA 1
ATOM 831 C C . VAL A 1 104 ? 0.523 5.086 1.583 1.00 94.25 104 VAL A C 1
ATOM 833 O O . VAL A 1 104 ? 1.289 5.257 0.636 1.00 94.25 104 VAL A O 1
ATOM 836 N N . SER A 1 105 ? -0.041 3.899 1.820 1.00 94.88 105 SER A N 1
ATOM 837 C CA . SER A 1 105 ? 0.175 2.746 0.934 1.00 94.88 105 SER A CA 1
ATOM 838 C C . SER A 1 105 ? -0.440 2.961 -0.451 1.00 94.88 105 SER A C 1
ATOM 840 O O . SER A 1 105 ? 0.176 2.598 -1.451 1.00 94.88 105 SER A O 1
ATOM 842 N N . PHE A 1 106 ? -1.598 3.622 -0.531 1.00 94.88 106 PHE A N 1
ATOM 843 C CA . PHE A 1 106 ? -2.205 4.012 -1.804 1.00 94.88 106 PHE A CA 1
ATOM 844 C C . PHE A 1 106 ? -1.347 5.023 -2.571 1.00 94.88 106 PHE A C 1
ATOM 846 O O . PHE A 1 106 ? -1.118 4.866 -3.767 1.00 94.88 106 PHE A O 1
ATOM 853 N N . TYR A 1 107 ? -0.807 6.023 -1.873 1.00 93.44 107 TYR A N 1
ATOM 854 C CA . TYR A 1 107 ? 0.136 6.975 -2.449 1.00 93.44 107 TYR A CA 1
ATOM 855 C C . TYR A 1 107 ? 1.348 6.260 -3.057 1.00 93.44 107 TYR A C 1
ATOM 857 O O . TYR A 1 107 ? 1.704 6.508 -4.206 1.00 93.44 107 TYR A O 1
ATOM 865 N N . GLN A 1 108 ? 1.935 5.307 -2.328 1.00 93.38 108 GLN A N 1
ATOM 866 C CA . GLN A 1 108 ? 3.064 4.524 -2.828 1.00 93.38 108 GLN A CA 1
ATOM 867 C C . GLN A 1 108 ? 2.702 3.696 -4.074 1.00 93.38 108 GLN A C 1
ATOM 869 O O . GLN A 1 108 ? 3.526 3.589 -4.980 1.00 93.38 108 GLN A O 1
ATOM 874 N N . LEU A 1 109 ? 1.483 3.151 -4.160 1.00 93.50 109 LEU A N 1
ATOM 875 C CA . LEU A 1 109 ? 1.004 2.458 -5.361 1.00 93.50 109 LEU A CA 1
ATOM 876 C C . LEU A 1 109 ? 0.911 3.390 -6.570 1.00 93.50 109 LEU A C 1
ATOM 878 O O . LEU A 1 109 ? 1.386 3.028 -7.644 1.00 93.50 109 LEU A O 1
ATOM 882 N N . ILE A 1 110 ? 0.361 4.596 -6.396 1.00 92.12 110 ILE A N 1
ATOM 883 C CA . ILE A 1 110 ? 0.307 5.599 -7.470 1.00 92.12 110 ILE A CA 1
ATOM 884 C C . ILE A 1 110 ? 1.720 5.905 -7.963 1.00 92.12 110 ILE A C 1
ATOM 886 O O . ILE A 1 110 ? 1.966 5.858 -9.161 1.00 92.12 110 ILE A O 1
ATOM 890 N N . MET A 1 111 ? 2.657 6.141 -7.045 1.00 90.62 111 MET A N 1
ATOM 891 C CA . MET A 1 111 ? 4.050 6.455 -7.375 1.00 90.62 111 MET A CA 1
ATOM 892 C C . MET A 1 111 ? 4.747 5.365 -8.200 1.00 90.62 111 MET A C 1
ATOM 894 O O . MET A 1 111 ? 5.609 5.675 -9.023 1.00 90.62 111 MET A O 1
ATOM 898 N N . ILE A 1 112 ? 4.393 4.098 -7.974 1.00 89.62 112 ILE A N 1
ATOM 899 C CA . ILE A 1 112 ? 4.912 2.960 -8.742 1.00 89.62 112 ILE A CA 1
ATOM 900 C C . ILE A 1 112 ? 4.273 2.918 -10.126 1.00 89.62 112 ILE A C 1
ATOM 902 O O . ILE A 1 112 ? 4.986 2.760 -11.108 1.00 89.62 112 ILE A O 1
ATOM 906 N N . LEU A 1 113 ? 2.952 3.086 -10.211 1.00 88.50 113 LEU A N 1
ATOM 907 C CA . LEU A 1 113 ? 2.210 3.016 -11.471 1.00 88.50 113 LEU A CA 1
ATOM 908 C C . LEU A 1 113 ? 2.515 4.185 -12.416 1.00 88.50 113 LEU A C 1
ATOM 910 O O . LEU A 1 113 ? 2.437 4.016 -13.627 1.00 88.50 113 LEU A O 1
ATOM 914 N N . THR A 1 114 ? 2.875 5.355 -11.886 1.00 87.25 114 THR A N 1
ATOM 915 C CA . THR A 1 114 ? 3.179 6.555 -12.683 1.00 87.25 114 THR A CA 1
ATOM 916 C C . THR A 1 114 ? 4.669 6.750 -12.969 1.00 87.25 114 THR A C 1
ATOM 918 O O . THR A 1 114 ? 5.048 7.805 -13.469 1.00 87.25 114 THR A O 1
ATOM 921 N N . ASN A 1 115 ? 5.534 5.788 -12.621 1.00 85.00 115 ASN A N 1
ATOM 922 C CA . ASN A 1 115 ? 6.998 5.931 -12.691 1.00 85.00 115 ASN A CA 1
ATOM 923 C C . ASN A 1 115 ? 7.554 7.159 -11.925 1.00 85.00 115 ASN A C 1
ATOM 925 O O . ASN A 1 115 ? 8.684 7.598 -12.127 1.00 85.00 115 ASN A O 1
ATOM 929 N N . ALA A 1 116 ? 6.801 7.728 -10.981 1.00 84.12 116 ALA A N 1
ATOM 930 C CA . ALA A 1 116 ? 7.228 8.926 -10.258 1.00 84.12 116 ALA A CA 1
ATOM 931 C C . ALA A 1 116 ? 8.262 8.625 -9.149 1.00 84.12 116 ALA A C 1
ATOM 933 O O . ALA A 1 116 ? 8.675 9.507 -8.399 1.00 84.12 116 ALA A O 1
ATOM 934 N N . ARG A 1 117 ? 8.722 7.379 -9.024 1.00 80.00 117 ARG A N 1
ATOM 935 C CA . ARG A 1 117 ? 9.657 6.901 -7.989 1.00 80.00 117 ARG A CA 1
ATOM 936 C C . ARG A 1 117 ? 11.014 7.617 -7.936 1.00 80.00 117 ARG A C 1
ATOM 938 O O . ARG A 1 117 ? 11.611 7.653 -6.864 1.00 80.00 117 ARG A O 1
ATOM 945 N N . PHE A 1 118 ? 11.500 8.173 -9.043 1.00 79.00 118 PHE A N 1
ATOM 946 C CA . PHE A 1 118 ? 12.757 8.939 -9.073 1.00 79.00 118 PHE A CA 1
ATOM 947 C C . PHE A 1 118 ? 12.551 10.451 -8.931 1.00 79.00 118 PHE A C 1
ATOM 949 O O . PHE A 1 118 ? 13.514 11.209 -8.923 1.00 79.00 118 PHE A O 1
ATOM 956 N N . THR A 1 119 ? 11.301 10.895 -8.808 1.00 86.06 119 THR A N 1
ATOM 957 C CA . THR A 1 119 ? 10.965 12.313 -8.660 1.00 86.06 119 THR A CA 1
ATOM 958 C C . THR A 1 119 ? 10.988 12.738 -7.192 1.00 86.06 119 THR A C 1
ATOM 960 O O . THR A 1 119 ? 10.932 11.909 -6.277 1.00 86.06 119 THR A O 1
ATOM 963 N N . GLU A 1 120 ? 10.981 14.048 -6.950 1.00 85.62 120 GLU A N 1
ATOM 964 C CA . GLU A 1 120 ? 10.886 14.628 -5.604 1.00 85.62 120 GLU A CA 1
ATOM 965 C C . GLU A 1 120 ? 9.617 14.209 -4.846 1.00 85.62 120 GLU A C 1
ATOM 967 O O . GLU A 1 120 ? 9.593 14.207 -3.609 1.00 85.62 120 GLU A O 1
ATOM 972 N N . TYR A 1 121 ? 8.571 13.779 -5.557 1.00 85.31 121 TYR A N 1
ATOM 973 C CA . TYR A 1 121 ? 7.369 13.222 -4.946 1.00 85.31 121 TYR A CA 1
ATOM 974 C C . TYR A 1 121 ? 7.687 11.948 -4.140 1.00 85.31 121 TYR A C 1
ATOM 976 O O . TYR A 1 121 ? 7.131 11.744 -3.069 1.00 85.31 121 TYR A O 1
ATOM 984 N N . ASN A 1 122 ? 8.666 11.130 -4.538 1.00 86.94 122 ASN A N 1
ATOM 985 C CA . ASN A 1 122 ? 9.050 9.948 -3.754 1.00 86.94 122 ASN A CA 1
ATOM 986 C C . ASN A 1 122 ? 10.036 10.257 -2.609 1.00 86.94 122 ASN A C 1
ATOM 988 O O . ASN A 1 122 ? 10.486 9.338 -1.920 1.00 86.94 122 ASN A O 1
ATOM 992 N N . SER A 1 123 ? 10.391 11.526 -2.392 1.00 90.19 123 SER A N 1
ATOM 993 C CA . SER A 1 123 ? 11.302 11.910 -1.314 1.00 90.19 123 SER A CA 1
ATOM 994 C C . SER A 1 123 ? 10.698 11.648 0.068 1.00 90.19 123 SER A C 1
ATOM 996 O O . SER A 1 123 ? 9.478 11.603 0.262 1.00 90.19 123 SER A O 1
ATOM 998 N N . LEU A 1 124 ? 11.575 11.504 1.062 1.00 88.31 124 LEU A N 1
ATOM 999 C CA . LEU A 1 124 ? 11.173 11.352 2.458 1.00 88.31 124 LEU A CA 1
ATOM 1000 C C . LEU A 1 124 ? 10.279 12.520 2.907 1.00 88.31 124 LEU A C 1
ATOM 1002 O O . LEU A 1 124 ? 9.259 12.300 3.558 1.00 88.31 124 LEU A O 1
ATOM 1006 N N . THR A 1 125 ? 10.621 13.741 2.491 1.00 91.00 125 THR A N 1
ATOM 1007 C CA . THR A 1 125 ? 9.873 14.968 2.785 1.00 91.00 125 THR A CA 1
ATOM 1008 C C . THR A 1 125 ? 8.437 14.893 2.276 1.00 91.00 125 THR A C 1
ATOM 1010 O O . THR A 1 125 ? 7.501 15.102 3.047 1.00 91.00 125 THR A O 1
ATOM 1013 N N . SER A 1 126 ? 8.244 14.527 1.007 1.00 88.44 126 SER A N 1
ATOM 1014 C CA . SER A 1 126 ? 6.917 14.391 0.397 1.00 88.44 126 SER A CA 1
ATOM 1015 C C . SER A 1 126 ? 6.070 13.339 1.117 1.00 88.44 126 SER A C 1
ATOM 1017 O O . SER A 1 126 ? 4.902 13.579 1.425 1.00 88.44 126 SER A O 1
ATOM 1019 N N . LYS A 1 127 ? 6.667 12.199 1.489 1.00 88.31 127 LYS A N 1
ATOM 1020 C CA . LYS A 1 127 ? 5.971 11.146 2.248 1.00 88.31 127 LYS A CA 1
ATOM 1021 C C . LYS A 1 127 ? 5.565 11.604 3.646 1.00 88.31 127 LYS A C 1
ATOM 1023 O O . LYS A 1 127 ? 4.436 11.347 4.063 1.00 88.31 127 LYS A O 1
ATOM 1028 N N . PHE A 1 128 ? 6.446 12.309 4.355 1.00 92.44 128 PHE A N 1
ATOM 1029 C CA . PHE A 1 128 ? 6.111 12.904 5.651 1.00 92.44 128 PHE A CA 1
ATOM 1030 C C . PHE A 1 128 ? 4.971 13.910 5.535 1.00 92.44 128 PHE A C 1
ATOM 1032 O O . PHE A 1 128 ? 4.070 13.902 6.372 1.00 92.44 128 PHE A O 1
ATOM 1039 N N . LEU A 1 129 ? 4.973 14.734 4.487 1.00 93.38 129 LEU A N 1
ATOM 1040 C CA . LEU A 1 129 ? 3.910 15.699 4.240 1.00 93.38 129 LEU A CA 1
ATOM 1041 C C . LEU A 1 129 ? 2.567 14.990 4.029 1.00 93.38 129 LEU A C 1
ATOM 1043 O O . LEU A 1 129 ? 1.583 15.364 4.663 1.00 93.38 129 LEU A O 1
ATOM 1047 N N . VAL A 1 130 ? 2.526 13.919 3.228 1.00 91.25 130 VAL A N 1
ATOM 1048 C CA . VAL A 1 130 ? 1.312 13.103 3.036 1.00 91.25 130 VAL A CA 1
ATOM 1049 C C . VAL A 1 130 ? 0.799 12.545 4.368 1.00 91.25 130 VAL A C 1
ATOM 1051 O O . VAL A 1 130 ? -0.386 12.682 4.673 1.00 91.25 130 VAL A O 1
ATOM 1054 N N . VAL A 1 131 ? 1.676 11.963 5.194 1.00 92.62 131 VAL A N 1
ATOM 1055 C CA . VAL A 1 131 ? 1.306 11.443 6.526 1.00 92.62 131 VAL A CA 1
ATOM 1056 C C . VAL A 1 131 ? 0.740 12.551 7.414 1.00 92.62 131 VAL A C 1
ATOM 1058 O O . VAL A 1 131 ? -0.285 12.353 8.073 1.00 92.62 131 VAL A O 1
ATOM 1061 N N . LEU A 1 132 ? 1.389 13.715 7.427 1.00 93.88 132 LEU A N 1
ATOM 1062 C CA . LEU A 1 132 ? 1.001 14.860 8.243 1.00 93.88 132 LEU A CA 1
ATOM 1063 C C . LEU A 1 132 ? -0.369 15.394 7.818 1.00 93.88 132 LEU A C 1
ATOM 1065 O O . LEU A 1 132 ? -1.244 15.564 8.665 1.00 93.88 132 LEU A O 1
ATOM 1069 N N . VAL A 1 133 ? -0.589 15.593 6.516 1.00 93.62 133 VAL A N 1
ATOM 1070 C CA . VAL A 1 133 ? -1.868 16.069 5.969 1.00 93.62 133 VAL A CA 1
ATOM 1071 C C . VAL A 1 133 ? -2.993 15.085 6.278 1.00 93.62 133 VAL A C 1
ATOM 1073 O O . VAL A 1 133 ? -4.034 15.498 6.785 1.00 93.62 133 VAL A O 1
ATOM 1076 N N . LEU A 1 134 ? -2.787 13.783 6.053 1.00 92.00 134 LEU A N 1
ATOM 1077 C CA . LEU A 1 134 ? -3.784 12.761 6.390 1.00 92.00 134 LEU A CA 1
ATOM 1078 C C . LEU A 1 134 ? -4.104 12.754 7.889 1.00 92.00 134 LEU A C 1
ATOM 1080 O O . LEU A 1 134 ? -5.272 12.699 8.272 1.00 92.00 134 LEU A O 1
ATOM 1084 N N . SER A 1 135 ? -3.085 12.864 8.742 1.00 90.94 135 SER A N 1
ATOM 1085 C CA . SER A 1 135 ? -3.267 12.893 10.197 1.00 90.94 135 SER A CA 1
ATOM 1086 C C . SER A 1 135 ? -4.033 14.137 10.653 1.00 90.94 135 SER A C 1
ATOM 1088 O O . SER A 1 135 ? -4.936 14.028 11.482 1.00 90.94 135 SER A O 1
ATOM 1090 N N . LEU A 1 136 ? -3.737 15.308 10.077 1.00 92.00 136 LEU A N 1
ATOM 1091 C CA . LEU A 1 136 ? -4.47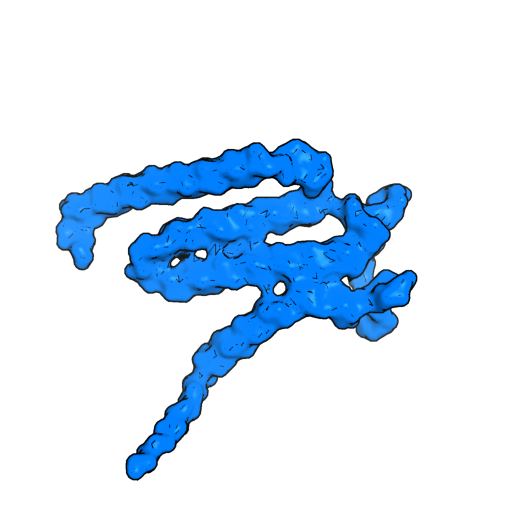6 16.543 10.347 1.00 92.00 136 LEU A CA 1
ATOM 1092 C C . LEU A 1 136 ? -5.935 16.437 9.904 1.00 92.00 136 LEU A C 1
ATOM 1094 O O . LEU A 1 136 ? -6.825 16.752 10.691 1.00 92.00 136 LEU A O 1
ATOM 1098 N N . LEU A 1 137 ? -6.200 15.952 8.686 1.00 90.19 137 LEU A N 1
ATOM 1099 C CA . LEU A 1 137 ? -7.563 15.767 8.178 1.00 90.19 137 LEU A CA 1
ATOM 1100 C C . LEU A 1 137 ? -8.383 14.845 9.085 1.00 90.19 137 LEU A C 1
ATOM 1102 O O . LEU A 1 137 ? -9.550 15.126 9.364 1.00 90.19 137 LEU A O 1
ATOM 1106 N N . LEU A 1 138 ? -7.771 13.775 9.593 1.00 88.75 138 LEU A N 1
ATOM 1107 C CA . LEU A 1 138 ? -8.421 12.867 10.534 1.00 88.75 138 LEU A CA 1
ATOM 1108 C C . LEU A 1 138 ? -8.645 13.508 11.902 1.00 88.75 138 LEU A C 1
ATOM 1110 O O . LEU A 1 138 ? -9.723 13.336 12.465 1.00 88.75 138 LEU A O 1
ATOM 1114 N N . GLY A 1 139 ? -7.679 14.269 12.420 1.00 85.81 139 GLY A N 1
ATOM 1115 C CA . GLY A 1 139 ? -7.833 15.017 13.668 1.00 85.81 139 GLY A CA 1
ATOM 1116 C C . GLY A 1 139 ? -8.968 16.040 13.590 1.00 85.81 139 GLY A C 1
ATOM 1117 O O . GLY A 1 139 ? -9.810 16.106 14.485 1.00 85.81 139 GLY A O 1
ATOM 1118 N N . VAL A 1 140 ? -9.045 16.775 12.479 1.00 85.81 140 VAL A N 1
ATOM 1119 C CA . VAL A 1 140 ? -10.120 17.727 12.176 1.00 85.81 140 VAL A CA 1
ATOM 1120 C C . VAL A 1 140 ? -11.468 17.010 12.091 1.00 85.81 140 VAL A C 1
ATOM 1122 O O . VAL A 1 140 ? -12.411 17.397 12.782 1.00 85.81 140 VAL A O 1
ATOM 1125 N N . ASN A 1 141 ? -11.560 15.935 11.302 1.00 84.44 141 ASN A N 1
ATOM 1126 C CA . ASN A 1 141 ? -12.781 15.141 11.172 1.00 84.44 141 ASN A CA 1
ATOM 1127 C C . ASN A 1 141 ? -13.243 14.613 12.539 1.00 84.44 141 ASN A C 1
ATOM 1129 O O . ASN A 1 141 ? -14.390 14.825 12.926 1.00 84.44 141 ASN A O 1
ATOM 1133 N N . TYR A 1 142 ? -12.335 14.022 13.317 1.00 83.69 142 TYR A N 1
ATOM 1134 C CA . TYR A 1 142 ? -12.635 13.504 14.649 1.00 83.69 142 TYR A CA 1
ATOM 1135 C C . TYR A 1 142 ? -13.129 14.597 15.605 1.00 83.69 142 TYR A C 1
ATOM 1137 O O . TYR A 1 142 ? -14.080 14.380 16.356 1.00 83.69 142 TYR A O 1
ATOM 1145 N N . PHE A 1 143 ? -12.527 15.785 15.563 1.00 81.62 143 PHE A N 1
ATOM 1146 C CA . PHE A 1 143 ? -12.921 16.909 16.406 1.00 81.62 143 PHE A CA 1
ATOM 1147 C C . PHE A 1 143 ? -14.327 17.433 16.075 1.00 81.62 143 PHE A C 1
ATOM 1149 O O . PHE A 1 143 ? -15.150 17.610 16.977 1.00 81.62 143 PHE A O 1
ATOM 1156 N N . PHE A 1 144 ? -14.633 17.643 14.791 1.00 78.25 144 PHE A N 1
ATOM 1157 C CA . PHE A 1 144 ? -15.948 18.128 14.360 1.00 78.25 144 PHE A CA 1
ATOM 1158 C C . PHE A 1 144 ? -17.042 17.065 14.519 1.00 78.25 144 PHE A C 1
ATOM 1160 O O . PHE A 1 144 ? -18.107 17.352 15.066 1.0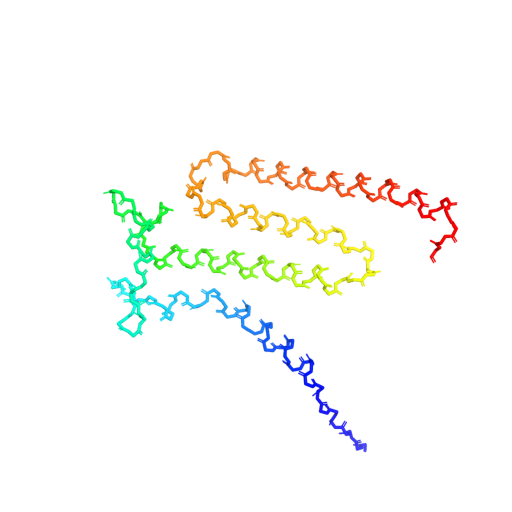0 78.25 144 PHE A O 1
ATOM 1167 N N . TYR A 1 145 ? -16.765 15.820 14.131 1.00 72.56 145 TYR A N 1
ATOM 1168 C CA . TYR A 1 145 ? -17.712 14.711 14.249 1.00 72.56 145 TYR A CA 1
ATOM 1169 C C . TYR A 1 145 ? -17.958 14.309 15.715 1.00 72.56 145 TYR A C 1
ATOM 1171 O O . TYR A 1 145 ? -19.076 13.971 16.107 1.00 72.56 145 TYR A O 1
ATOM 1179 N N . GLY A 1 146 ? -16.930 14.411 16.563 1.00 65.94 146 GLY A N 1
ATOM 1180 C CA . GLY A 1 146 ? -17.034 14.192 18.004 1.00 65.94 146 GLY A CA 1
ATOM 1181 C C . GLY A 1 146 ? -17.876 15.248 18.727 1.00 65.94 146 GLY A C 1
ATOM 1182 O O . GLY A 1 146 ? -18.544 14.915 19.707 1.00 65.94 146 GLY A O 1
ATOM 1183 N N . ARG A 1 147 ? -17.895 16.502 18.250 1.00 59.69 147 ARG A N 1
ATOM 1184 C CA . ARG A 1 147 ? -18.799 17.544 18.774 1.00 59.69 147 ARG A CA 1
ATOM 1185 C C . ARG A 1 147 ? -20.261 17.264 18.439 1.00 59.69 147 ARG A C 1
ATOM 1187 O O . ARG A 1 147 ? -21.100 17.372 19.329 1.00 59.69 147 ARG A O 1
ATOM 1194 N N . ASP A 1 148 ? -20.549 16.874 17.200 1.00 60.97 148 ASP A N 1
ATOM 1195 C CA . ASP A 1 148 ? -21.922 16.626 16.738 1.00 60.97 148 ASP A CA 1
ATOM 1196 C C . ASP A 1 148 ? -22.577 15.449 17.492 1.00 60.97 148 ASP A C 1
ATOM 1198 O O . ASP A 1 148 ? -23.722 15.540 17.935 1.00 60.97 148 ASP A O 1
ATOM 1202 N N . LYS A 1 149 ? -21.823 14.372 17.765 1.00 60.19 149 LYS A N 1
ATOM 1203 C CA . LYS A 1 149 ? -22.317 13.252 18.592 1.00 60.19 149 LYS A CA 1
ATOM 1204 C C . LYS A 1 149 ? -22.609 13.642 20.044 1.00 60.19 149 LYS A C 1
ATOM 1206 O O . LYS A 1 149 ? -23.625 13.218 20.590 1.00 60.19 149 LYS A O 1
ATOM 1211 N N . ARG A 1 150 ? -21.756 14.473 20.660 1.00 58.25 150 ARG A N 1
ATOM 1212 C CA . ARG A 1 150 ? -21.965 14.963 22.037 1.00 58.25 150 ARG A CA 1
ATOM 1213 C C . ARG A 1 150 ? -23.176 15.887 22.147 1.00 58.25 150 ARG A C 1
ATOM 1215 O O . ARG A 1 150 ? -23.873 15.831 23.150 1.00 58.25 150 ARG A O 1
ATOM 1222 N N . GLN A 1 151 ? -23.445 16.703 21.126 1.00 55.69 151 GLN A N 1
ATOM 1223 C CA . GLN A 1 151 ? -24.631 17.566 21.087 1.00 55.69 151 GLN A CA 1
ATOM 1224 C C . GLN A 1 151 ? -25.937 16.782 20.895 1.00 55.69 151 GLN A C 1
ATOM 1226 O O . GLN A 1 151 ? -26.973 17.208 21.393 1.00 55.69 151 GLN A O 1
ATOM 1231 N N . LYS A 1 152 ? -25.894 15.627 20.220 1.00 60.97 152 LYS A N 1
ATOM 1232 C CA . LYS A 1 152 ? -27.070 14.777 19.962 1.00 60.97 152 LYS A CA 1
ATOM 1233 C C . LYS A 1 152 ? -27.365 13.743 21.058 1.00 60.97 152 LYS A C 1
ATOM 1235 O O . LYS A 1 152 ? -28.337 13.009 20.931 1.00 60.97 152 LYS A O 1
ATOM 1240 N N . GLY A 1 153 ? -26.555 13.665 22.119 1.00 49.47 153 GLY A N 1
ATOM 1241 C CA . GLY A 1 153 ? -26.788 12.755 23.252 1.00 49.47 153 GLY A CA 1
ATOM 1242 C C . GLY A 1 153 ? -26.658 11.261 22.926 1.00 49.47 153 GLY A C 1
ATOM 1243 O O . GLY A 1 153 ? -27.116 10.430 23.703 1.00 49.47 153 GLY A O 1
ATOM 1244 N N . ILE A 1 154 ? -26.049 10.905 21.791 1.00 56.31 154 ILE A N 1
ATOM 1245 C CA . ILE A 1 154 ? -25.859 9.511 21.373 1.00 56.31 154 ILE A CA 1
ATOM 1246 C C . ILE A 1 154 ? -24.439 9.098 21.773 1.00 56.31 154 ILE A C 1
ATOM 1248 O O . ILE A 1 154 ? -23.480 9.363 21.041 1.00 56.31 154 ILE A O 1
ATOM 1252 N N . THR A 1 155 ? -24.313 8.515 22.966 1.00 53.38 155 THR A N 1
ATOM 1253 C CA . THR A 1 155 ? -23.111 7.784 23.409 1.00 53.38 155 THR A CA 1
ATOM 1254 C C . THR A 1 155 ? -23.049 6.406 22.781 1.00 53.38 155 THR A C 1
ATOM 1256 O O . THR A 1 155 ? -24.070 5.690 22.884 1.00 53.38 155 THR A O 1
#

Secondary structure (DSSP, 8-state):
-----PPPPHHHHHHHHHHHHHHHGGGHHHHHB-SSSSB-TTS---SHHHHHB-TTS-BTTBSSHHHHHHHHHHHHHHHHHHHHHHHHTTT-GGGGGGHHHHHHHHHHHHHHHTTGGGSGGGSHHHHHHHHHHHHHHHHHHHHHHHHHHHHTT--